Protein AF-A0A7S4V0C5-F1 (afdb_monomer_lite)

Sequence (171 aa):
DAEGFKLTPPPYQAFRRIRVSSKMMLRSFVDKILIPAIGFRRNYHAYALLDCETGIPYGPVKSQAVDMMHMFMHFYHFSDDKVIRVGDVFNKKGKSGFFVYDLGDQFEFLITTEEVLPSSESNGKVQILDGAGNAPPEDSIGLEDKGNRGFYKLYDTVVKLKKNKKKPSKE

Structure (mmCIF, N/CA/C/O backbone):
data_AF-A0A7S4V0C5-F1
#
_entry.id   AF-A0A7S4V0C5-F1
#
loop_
_atom_site.group_PDB
_atom_site.id
_atom_site.type_symbol
_atom_site.label_atom_id
_atom_site.label_alt_id
_atom_site.label_comp_id
_atom_site.label_asym_id
_atom_site.label_entity_id
_atom_site.label_seq_id
_atom_site.pdbx_PDB_ins_code
_atom_site.Cartn_x
_atom_site.Cartn_y
_atom_site.Cartn_z
_atom_site.occupancy
_atom_site.B_iso_or_equiv
_atom_site.auth_seq_id
_atom_site.auth_comp_id
_atom_site.auth_asym_id
_atom_site.auth_atom_id
_atom_site.pdbx_PDB_model_num
ATOM 1 N N . ASP A 1 1 ? -24.731 10.079 -12.584 1.00 38.16 1 ASP A N 1
ATOM 2 C CA . ASP A 1 1 ? -25.332 8.836 -13.111 1.00 38.16 1 ASP A CA 1
ATOM 3 C C . ASP A 1 1 ? -24.426 7.734 -12.599 1.00 38.16 1 ASP A C 1
ATOM 5 O O . ASP A 1 1 ? -23.258 7.696 -12.960 1.00 38.16 1 ASP A O 1
ATOM 9 N N . ALA A 1 2 ? -24.877 7.002 -11.582 1.00 43.00 2 ALA A N 1
ATOM 10 C CA . ALA A 1 2 ? -24.023 6.218 -10.687 1.00 43.00 2 ALA A CA 1
ATOM 11 C C . ALA A 1 2 ? -23.644 4.839 -11.255 1.00 43.00 2 ALA A C 1
ATOM 13 O O . ALA A 1 2 ? -23.690 3.836 -10.546 1.00 43.00 2 ALA A O 1
ATOM 14 N N . GLU A 1 3 ? -23.239 4.782 -12.521 1.00 44.44 3 GLU A N 1
ATOM 15 C CA . GLU A 1 3 ? -22.497 3.629 -13.026 1.00 44.44 3 GLU A CA 1
ATOM 16 C C . GLU A 1 3 ? -21.020 3.852 -12.711 1.00 44.44 3 GLU A C 1
ATOM 18 O O . GLU A 1 3 ? -20.238 4.350 -13.518 1.00 44.44 3 GLU A O 1
ATOM 23 N N . GLY A 1 4 ? -20.667 3.552 -11.457 1.00 44.75 4 GLY A N 1
ATOM 24 C CA . GLY A 1 4 ? -19.289 3.579 -10.988 1.00 44.75 4 GLY A CA 1
ATOM 25 C C . GLY A 1 4 ? -18.398 2.807 -11.956 1.00 44.75 4 GLY A C 1
ATOM 26 O O . GLY A 1 4 ? -18.701 1.666 -12.305 1.00 44.75 4 GLY A O 1
ATOM 27 N N . PHE A 1 5 ? -17.325 3.457 -12.400 1.00 41.91 5 PHE A N 1
ATOM 28 C CA . PHE A 1 5 ? -16.314 2.914 -13.297 1.00 41.91 5 PHE A CA 1
ATOM 29 C C . PHE A 1 5 ? -15.902 1.503 -12.842 1.00 41.91 5 PHE A C 1
ATOM 31 O O . PHE A 1 5 ? -15.153 1.334 -11.878 1.00 41.91 5 PHE A O 1
ATOM 38 N N . LYS A 1 6 ? -16.432 0.465 -13.500 1.00 45.03 6 LYS A N 1
ATOM 39 C CA . LYS A 1 6 ? -16.036 -0.921 -13.245 1.00 45.03 6 LYS A CA 1
ATOM 40 C C . LYS A 1 6 ? -14.725 -1.157 -13.973 1.00 45.03 6 LYS A C 1
ATOM 42 O O . LYS A 1 6 ? -14.714 -1.478 -15.157 1.00 45.03 6 LYS A O 1
ATOM 47 N N . LEU A 1 7 ? -13.619 -0.997 -13.251 1.00 54.16 7 LEU A N 1
ATOM 48 C CA . LEU A 1 7 ? -12.333 -1.524 -13.687 1.00 54.16 7 LEU A CA 1
ATOM 49 C C . LEU A 1 7 ? -12.498 -3.026 -13.921 1.00 54.16 7 LEU A C 1
ATOM 51 O O . LEU A 1 7 ? -12.736 -3.786 -12.981 1.00 54.16 7 LEU A O 1
ATOM 55 N N . THR A 1 8 ? -12.396 -3.453 -15.176 1.00 57.78 8 THR A N 1
ATOM 56 C CA . THR A 1 8 ? -12.255 -4.872 -15.492 1.00 57.78 8 THR A CA 1
ATOM 57 C C . THR A 1 8 ? -10.966 -5.341 -14.820 1.00 57.78 8 THR A C 1
ATOM 59 O O . THR A 1 8 ? -9.909 -4.774 -15.118 1.00 57.78 8 THR A O 1
ATOM 62 N N . PRO A 1 9 ? -11.015 -6.308 -13.888 1.00 62.84 9 PRO A N 1
ATOM 63 C CA . PRO A 1 9 ? -9.809 -6.741 -13.207 1.00 62.84 9 PRO A CA 1
ATOM 64 C C . PRO A 1 9 ? -8.812 -7.292 -14.236 1.00 62.84 9 PRO A C 1
ATOM 66 O O . PRO A 1 9 ? -9.225 -7.960 -15.193 1.00 62.84 9 PRO A O 1
ATOM 69 N N . PRO A 1 10 ? -7.509 -7.004 -14.075 1.00 67.69 10 PRO A N 1
ATOM 70 C CA . PRO A 1 10 ? -6.495 -7.531 -14.971 1.00 67.69 10 PRO A CA 1
ATOM 71 C C . PRO A 1 10 ? -6.515 -9.069 -14.955 1.00 67.69 10 PRO A C 1
ATOM 73 O O . PRO A 1 10 ? -6.879 -9.679 -13.947 1.00 67.69 10 PRO A O 1
ATOM 76 N N . PRO A 1 11 ? -6.096 -9.725 -16.054 1.00 69.62 11 PRO A N 1
ATOM 77 C CA . PRO A 1 11 ? -6.125 -11.187 -16.177 1.00 69.62 11 PRO A CA 1
ATOM 78 C C . PRO A 1 11 ? -5.239 -11.896 -15.140 1.00 69.62 11 PRO A C 1
ATOM 80 O O . PRO A 1 11 ? -5.414 -13.086 -14.881 1.00 69.62 11 PRO A O 1
ATOM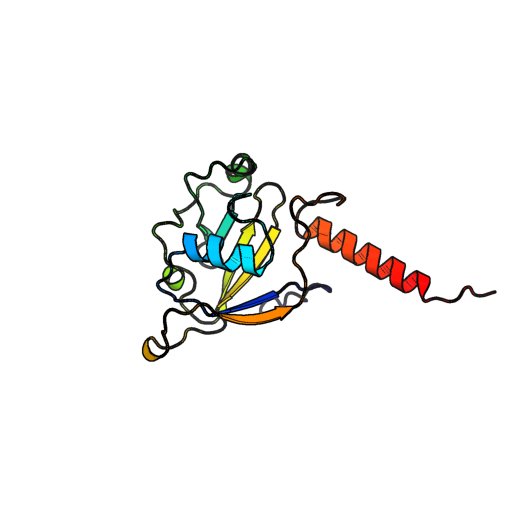 83 N N . TYR A 1 12 ? -4.300 -11.163 -14.543 1.00 81.12 12 TYR A N 1
ATOM 84 C CA . TYR A 1 12 ? -3.530 -11.573 -13.384 1.00 81.12 12 TYR A CA 1
ATOM 85 C C . TYR A 1 12 ? -3.774 -10.603 -12.236 1.00 81.12 12 TYR A C 1
ATOM 87 O O . TYR A 1 12 ? -3.609 -9.398 -12.409 1.00 81.12 12 TYR A O 1
ATOM 95 N N . GLN A 1 13 ? -4.094 -11.128 -11.055 1.00 84.94 13 GLN A N 1
ATOM 96 C CA . GLN A 1 13 ? -4.292 -10.318 -9.863 1.00 84.94 13 GLN A CA 1
ATOM 97 C C . GLN A 1 13 ? -3.441 -10.860 -8.715 1.00 84.94 13 GLN A C 1
ATOM 99 O O . GLN A 1 13 ? -3.656 -11.973 -8.235 1.00 84.94 13 GLN A O 1
ATOM 104 N N . ALA A 1 14 ? -2.484 -10.048 -8.270 1.00 90.19 14 ALA A N 1
ATOM 105 C CA . ALA A 1 14 ? -1.844 -10.225 -6.977 1.00 90.19 14 ALA A CA 1
ATOM 106 C C . ALA A 1 14 ? -2.647 -9.432 -5.943 1.00 90.19 14 ALA A C 1
ATOM 108 O O . ALA A 1 14 ? -2.771 -8.213 -6.063 1.00 90.19 14 ALA A O 1
ATOM 109 N N . PHE A 1 15 ? -3.213 -10.109 -4.946 1.00 94.00 15 PHE A N 1
ATOM 110 C CA . PHE A 1 15 ? -3.964 -9.442 -3.885 1.00 94.00 15 PHE A CA 1
ATOM 111 C C . PHE A 1 15 ? -3.674 -10.049 -2.519 1.00 94.00 15 PHE A C 1
ATOM 113 O O . PHE A 1 15 ? -3.322 -11.225 -2.393 1.00 94.00 15 PHE A O 1
ATOM 120 N N . ARG A 1 16 ? -3.855 -9.231 -1.485 1.00 96.56 16 ARG A N 1
ATOM 121 C CA . ARG A 1 16 ? -3.832 -9.636 -0.081 1.00 96.56 16 ARG A CA 1
ATOM 122 C C . ARG A 1 16 ? -5.004 -8.963 0.616 1.00 96.56 16 ARG A C 1
ATOM 124 O O . ARG A 1 16 ? -5.191 -7.759 0.460 1.00 96.56 16 ARG A O 1
ATOM 131 N N . ARG A 1 17 ? -5.761 -9.725 1.400 1.00 97.56 17 ARG A N 1
ATOM 132 C CA . ARG A 1 17 ? -6.747 -9.188 2.343 1.00 97.56 17 ARG A CA 1
ATOM 133 C C . ARG A 1 17 ? -6.126 -9.254 3.723 1.00 97.56 17 ARG A C 1
ATOM 135 O O . ARG A 1 17 ? -5.713 -10.325 4.166 1.00 97.56 17 ARG A O 1
ATOM 142 N N . ILE A 1 18 ? -6.010 -8.111 4.383 1.00 97.44 18 ILE A N 1
ATOM 143 C CA . ILE A 1 18 ? -5.315 -7.993 5.665 1.00 97.44 18 ILE A CA 1
ATOM 144 C C . ILE A 1 18 ? -6.184 -7.271 6.686 1.00 97.44 18 ILE A C 1
ATOM 146 O O . ILE A 1 18 ? -6.896 -6.324 6.362 1.00 97.44 18 ILE A O 1
ATOM 150 N N . ARG A 1 19 ? -6.083 -7.701 7.941 1.00 97.44 19 ARG A N 1
ATOM 151 C CA . ARG A 1 19 ? -6.637 -7.009 9.103 1.00 97.44 19 ARG A CA 1
ATOM 152 C C . ARG A 1 19 ? -5.500 -6.347 9.863 1.00 97.44 19 ARG A C 1
ATOM 154 O O . ARG A 1 19 ? -4.537 -7.015 10.243 1.00 97.44 19 ARG A O 1
ATOM 161 N N . VAL A 1 20 ? -5.633 -5.048 10.109 1.00 97.25 20 VAL A N 1
ATOM 162 C CA . VAL A 1 20 ? -4.662 -4.242 10.859 1.00 97.25 20 VAL A CA 1
ATOM 163 C C . VAL A 1 20 ? -5.371 -3.327 11.853 1.00 97.25 20 VAL A C 1
ATOM 165 O O . VAL A 1 20 ? -6.560 -3.043 11.725 1.00 97.25 20 VAL A O 1
ATOM 168 N N . SER A 1 21 ? -4.636 -2.852 12.856 1.00 96.50 21 SER A N 1
ATOM 169 C CA . SER A 1 21 ? -5.145 -1.849 13.794 1.00 96.50 21 SER A CA 1
ATOM 170 C C . SER A 1 21 ? -5.223 -0.473 13.134 1.00 96.50 21 SER A C 1
ATOM 172 O O . SER A 1 21 ? -4.230 0.008 12.590 1.00 96.50 21 SER A O 1
ATOM 174 N N . SER A 1 22 ? -6.357 0.214 13.277 1.00 96.19 22 SER A N 1
ATOM 175 C CA . SER A 1 22 ? -6.521 1.605 12.827 1.00 96.19 22 SER A CA 1
ATOM 176 C C . SER A 1 22 ? -5.597 2.586 13.561 1.00 96.19 22 SER A C 1
ATOM 178 O O . SER A 1 22 ? -5.265 3.641 13.030 1.00 96.19 22 SER A O 1
ATOM 180 N N . LYS A 1 23 ? -5.119 2.236 14.763 1.00 95.94 23 LYS A N 1
ATOM 181 C CA . LYS A 1 23 ? -4.156 3.050 15.525 1.00 95.94 23 LYS A CA 1
ATOM 182 C C . LYS A 1 23 ? -2.703 2.856 15.080 1.00 95.94 23 LYS A C 1
ATOM 184 O O . LYS A 1 23 ? -1.826 3.535 15.607 1.00 95.94 23 LYS A O 1
ATOM 189 N N . MET A 1 24 ? -2.434 1.924 14.164 1.00 96.38 24 MET A N 1
ATOM 190 C CA . MET A 1 24 ? -1.095 1.709 13.623 1.00 96.38 24 MET A CA 1
ATOM 191 C C . MET A 1 24 ? -0.633 2.948 12.855 1.00 96.38 24 MET A C 1
ATOM 193 O O . MET A 1 24 ? -1.402 3.526 12.093 1.00 96.38 24 MET A O 1
ATOM 197 N N . MET A 1 25 ? 0.630 3.331 13.027 1.00 97.94 25 MET A N 1
ATOM 198 C CA . MET A 1 25 ? 1.239 4.391 12.224 1.00 97.94 25 MET A CA 1
ATOM 199 C C . MET A 1 25 ? 1.339 3.956 10.765 1.00 97.94 25 MET A C 1
ATOM 201 O O . MET A 1 25 ? 1.748 2.822 10.495 1.00 97.94 25 MET A O 1
ATOM 205 N N . LEU A 1 26 ? 1.037 4.859 9.836 1.00 97.94 26 LEU A N 1
ATOM 206 C CA . LEU A 1 26 ? 1.041 4.576 8.405 1.00 97.94 26 LEU A CA 1
ATOM 207 C C . LEU A 1 26 ? 2.415 4.069 7.943 1.00 97.94 26 LEU A C 1
ATOM 209 O O . LEU A 1 26 ? 2.493 3.058 7.247 1.00 97.94 26 LEU A O 1
ATOM 213 N N . ARG A 1 27 ? 3.502 4.655 8.469 1.00 97.62 27 ARG A N 1
ATOM 214 C CA . ARG A 1 27 ? 4.872 4.158 8.264 1.00 97.62 27 ARG A CA 1
ATOM 215 C C . ARG A 1 27 ? 5.031 2.672 8.589 1.00 97.62 27 ARG A C 1
ATOM 217 O O . ARG A 1 27 ? 5.653 1.932 7.833 1.00 97.62 27 ARG A O 1
ATOM 224 N N . SER A 1 28 ? 4.507 2.243 9.741 1.00 97.25 28 SER A N 1
ATOM 225 C CA . SER A 1 28 ? 4.615 0.850 10.196 1.00 97.25 28 SER A CA 1
ATOM 226 C C . SER A 1 28 ? 3.727 -0.078 9.378 1.00 97.25 28 SER A C 1
ATOM 228 O O . SER A 1 28 ? 4.131 -1.202 9.102 1.00 97.25 28 SER A O 1
ATOM 230 N N . PHE A 1 29 ? 2.548 0.395 8.978 1.00 97.50 29 PHE A N 1
ATOM 231 C CA . PHE A 1 29 ? 1.660 -0.342 8.092 1.00 97.50 29 PHE A CA 1
ATOM 232 C C . PHE A 1 29 ? 2.337 -0.651 6.758 1.00 97.50 29 PHE A C 1
ATOM 234 O O . PHE A 1 29 ? 2.382 -1.810 6.352 1.00 97.50 29 PHE A O 1
ATOM 241 N N . VAL A 1 30 ? 2.941 0.348 6.119 1.00 97.44 30 VAL A N 1
ATOM 242 C CA . VAL A 1 30 ? 3.600 0.138 4.830 1.00 97.44 30 VAL A CA 1
ATOM 243 C C . VAL A 1 30 ? 4.854 -0.733 4.968 1.00 97.44 30 VAL A C 1
ATOM 245 O O . VAL A 1 30 ? 4.948 -1.776 4.324 1.00 97.44 30 VAL A O 1
ATOM 248 N N . ASP A 1 31 ? 5.795 -0.350 5.840 1.00 96.69 31 ASP A N 1
ATOM 249 C CA . ASP A 1 31 ? 7.097 -1.026 5.963 1.00 96.69 31 ASP A CA 1
ATOM 250 C C . ASP A 1 31 ? 6.984 -2.452 6.514 1.00 96.69 31 ASP A C 1
ATOM 252 O O . ASP A 1 31 ? 7.677 -3.355 6.051 1.00 96.69 31 ASP A O 1
ATOM 256 N N . LYS A 1 32 ? 6.139 -2.679 7.523 1.00 96.81 32 LYS A N 1
ATOM 257 C CA . LYS A 1 32 ? 6.103 -3.973 8.220 1.00 96.81 32 LYS A CA 1
ATOM 258 C C . LYS A 1 32 ? 5.008 -4.896 7.711 1.00 96.81 32 LYS A C 1
ATOM 260 O O . LYS A 1 32 ? 5.114 -6.096 7.951 1.00 96.81 32 LYS A O 1
ATOM 265 N N . ILE A 1 33 ? 3.962 -4.361 7.075 1.00 96.81 33 ILE A N 1
ATOM 266 C CA . ILE A 1 33 ? 2.798 -5.154 6.665 1.00 96.81 33 ILE A CA 1
ATOM 267 C C . ILE A 1 33 ? 2.659 -5.191 5.147 1.00 96.81 33 ILE A C 1
ATOM 269 O O . ILE A 1 33 ? 2.771 -6.274 4.583 1.00 96.81 33 ILE A O 1
ATOM 273 N N . LEU A 1 34 ? 2.446 -4.052 4.480 1.00 95.62 34 LEU A N 1
ATOM 274 C CA . LEU A 1 34 ? 2.152 -4.040 3.041 1.00 95.62 34 LEU A CA 1
ATOM 275 C C . LEU A 1 34 ? 3.301 -4.597 2.204 1.00 95.62 34 LEU A C 1
ATOM 277 O O . LEU A 1 34 ? 3.081 -5.551 1.463 1.00 95.62 34 LEU A O 1
ATOM 281 N N . ILE A 1 35 ? 4.508 -4.043 2.356 1.00 96.12 35 ILE A N 1
ATOM 282 C CA . ILE A 1 35 ? 5.689 -4.444 1.576 1.00 96.12 35 ILE A CA 1
ATOM 283 C C . ILE A 1 35 ? 5.979 -5.953 1.741 1.00 96.12 35 ILE A C 1
ATOM 285 O O . ILE A 1 35 ? 6.060 -6.659 0.732 1.00 96.12 35 ILE A O 1
ATOM 289 N N . PRO A 1 36 ? 6.033 -6.512 2.969 1.00 95.19 36 PRO A N 1
ATOM 290 C CA . PRO A 1 36 ? 6.180 -7.957 3.144 1.00 95.19 36 PRO A CA 1
ATOM 291 C C . PRO A 1 36 ? 5.007 -8.779 2.607 1.00 95.19 36 PRO A C 1
ATOM 293 O O . PRO A 1 36 ? 5.228 -9.860 2.067 1.00 95.19 36 PRO A O 1
ATOM 296 N N . ALA A 1 37 ? 3.767 -8.297 2.739 1.00 94.31 37 ALA A N 1
ATOM 297 C CA . ALA A 1 37 ? 2.591 -9.043 2.295 1.00 94.31 37 ALA A CA 1
ATOM 298 C C . ALA A 1 37 ? 2.568 -9.232 0.770 1.00 94.31 37 ALA A C 1
ATOM 300 O O . ALA A 1 37 ? 2.146 -10.291 0.300 1.00 94.31 37 ALA A O 1
ATOM 301 N N . ILE A 1 38 ? 3.040 -8.245 0.003 1.00 91.75 38 ILE A N 1
ATOM 302 C CA . ILE A 1 38 ? 3.180 -8.359 -1.457 1.00 91.75 38 ILE A CA 1
ATOM 303 C C . ILE A 1 38 ? 4.458 -9.104 -1.875 1.00 91.75 38 ILE A C 1
ATOM 305 O O . ILE A 1 38 ? 4.498 -9.647 -2.974 1.00 91.75 38 ILE A O 1
ATOM 309 N N . GLY A 1 39 ? 5.449 -9.228 -0.985 1.00 92.81 39 GLY A N 1
ATOM 310 C CA . GLY A 1 39 ? 6.688 -9.978 -1.222 1.00 92.81 39 GLY A CA 1
ATOM 311 C C . GLY A 1 39 ? 7.882 -9.122 -1.651 1.00 92.81 39 GLY A C 1
ATOM 312 O O . GLY A 1 39 ? 8.842 -9.661 -2.194 1.00 92.81 39 GLY A O 1
ATOM 313 N N . PHE A 1 40 ? 7.831 -7.811 -1.412 1.00 94.69 40 PHE A N 1
ATOM 314 C CA . PHE A 1 40 ? 8.913 -6.871 -1.719 1.00 94.69 40 PHE A CA 1
ATOM 315 C C . PHE A 1 40 ? 9.886 -6.695 -0.558 1.00 94.69 40 PHE A C 1
ATOM 317 O O . PHE A 1 40 ? 9.579 -6.994 0.605 1.00 94.69 40 PHE A O 1
ATOM 324 N N . ARG A 1 41 ? 11.091 -6.209 -0.873 1.00 95.31 41 ARG A N 1
ATOM 325 C CA . ARG A 1 41 ? 12.133 -5.996 0.128 1.00 95.31 41 ARG A CA 1
ATOM 326 C C . ARG A 1 41 ? 11.854 -4.740 0.954 1.00 95.31 41 ARG A C 1
ATOM 328 O O . ARG A 1 41 ? 11.714 -3.632 0.454 1.00 95.31 41 ARG A O 1
ATOM 335 N N . ARG A 1 42 ? 11.857 -4.891 2.278 1.00 95.56 42 ARG A N 1
ATOM 336 C CA . ARG A 1 42 ? 11.735 -3.754 3.202 1.00 95.56 42 ARG A CA 1
ATOM 337 C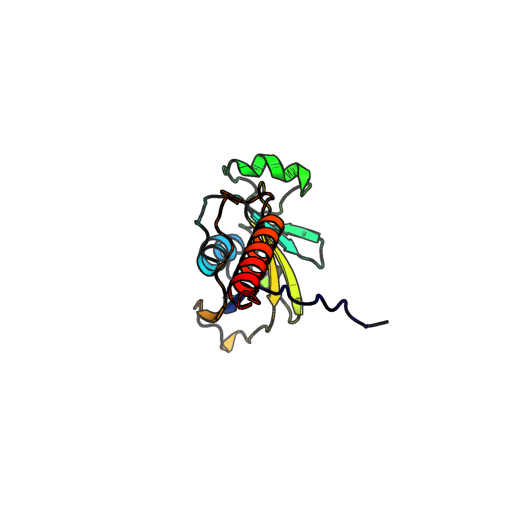 C . ARG A 1 42 ? 12.914 -2.792 3.079 1.00 95.56 42 ARG A C 1
ATOM 339 O O . ARG A 1 42 ? 14.057 -3.233 3.010 1.00 95.56 42 ARG A O 1
ATOM 346 N N . ASN A 1 43 ? 12.628 -1.494 3.189 1.00 92.81 43 ASN A N 1
ATOM 347 C CA . ASN A 1 43 ? 13.612 -0.401 3.170 1.00 92.81 43 ASN A CA 1
ATOM 348 C C . ASN A 1 43 ? 14.521 -0.384 1.930 1.00 92.81 43 ASN A C 1
ATOM 350 O O . ASN A 1 43 ? 15.639 0.118 2.020 1.00 92.81 43 ASN A O 1
ATOM 354 N N . TYR A 1 44 ? 14.067 -0.946 0.808 1.00 95.38 44 TYR A N 1
ATOM 355 C CA . TYR A 1 44 ? 14.846 -0.932 -0.423 1.00 95.38 44 TYR A CA 1
ATOM 356 C C . TYR A 1 44 ? 14.529 0.297 -1.276 1.00 95.38 44 TYR A C 1
ATOM 358 O O . TYR A 1 44 ? 15.436 1.063 -1.595 1.00 95.38 44 TYR A O 1
ATOM 366 N N . HIS A 1 45 ? 13.241 0.538 -1.515 1.00 96.38 45 HIS A N 1
ATOM 367 C CA . HIS A 1 45 ? 12.748 1.673 -2.289 1.00 96.38 45 HIS A CA 1
ATOM 368 C C . HIS A 1 45 ? 11.908 2.641 -1.455 1.00 96.38 45 HIS A C 1
ATOM 370 O O . HIS A 1 45 ? 11.442 2.321 -0.349 1.00 96.38 45 HIS A O 1
ATOM 376 N N . ALA A 1 46 ? 11.718 3.848 -1.980 1.00 96.62 46 ALA A N 1
ATOM 377 C CA . ALA A 1 46 ? 10.713 4.768 -1.486 1.00 96.62 46 ALA A CA 1
ATOM 378 C C . ALA A 1 46 ? 9.300 4.324 -1.891 1.00 96.62 46 ALA A C 1
ATOM 380 O O . ALA A 1 46 ? 9.085 3.377 -2.649 1.00 96.62 46 ALA A O 1
ATOM 381 N N . TYR A 1 47 ? 8.308 5.006 -1.325 1.00 97.38 47 TYR A N 1
ATOM 382 C CA . TYR A 1 47 ? 6.911 4.771 -1.646 1.00 97.38 47 TYR A CA 1
ATOM 383 C C . TYR A 1 47 ? 6.068 6.021 -1.420 1.00 97.38 47 TYR A C 1
ATOM 385 O O . TYR A 1 47 ? 6.472 6.933 -0.693 1.00 97.38 47 TYR A O 1
ATOM 393 N N . ALA A 1 48 ? 4.857 5.999 -1.967 1.00 97.44 48 ALA A N 1
ATOM 394 C CA . ALA A 1 48 ? 3.781 6.916 -1.639 1.00 97.44 48 ALA A CA 1
ATOM 395 C C . ALA A 1 48 ? 2.483 6.140 -1.384 1.00 97.44 48 ALA A C 1
ATOM 397 O O . ALA A 1 48 ? 2.174 5.170 -2.073 1.00 97.44 48 ALA A O 1
ATOM 398 N N . LEU A 1 49 ? 1.706 6.577 -0.399 1.00 97.56 49 LEU A N 1
ATOM 399 C CA . LEU A 1 49 ? 0.324 6.167 -0.210 1.00 97.56 49 LEU A CA 1
ATOM 400 C C . LEU A 1 49 ? -0.569 7.365 -0.523 1.00 97.56 49 LEU A C 1
ATOM 402 O O . LEU A 1 49 ? -0.592 8.336 0.226 1.00 97.56 49 LEU A O 1
ATOM 406 N N . LEU A 1 50 ? -1.271 7.302 -1.645 1.00 97.00 50 LEU A N 1
ATOM 407 C CA . LEU A 1 50 ? -2.152 8.347 -2.142 1.00 97.00 50 LEU A CA 1
ATOM 408 C C . LEU A 1 50 ? -3.580 8.101 -1.654 1.00 97.00 50 LEU A C 1
ATOM 410 O O . LEU A 1 50 ? -4.173 7.072 -1.978 1.00 97.00 50 LEU A O 1
ATOM 414 N N . ASP A 1 51 ? -4.147 9.049 -0.913 1.00 95.88 51 ASP A N 1
ATOM 415 C CA . ASP A 1 51 ? -5.580 9.055 -0.605 1.00 95.88 51 ASP A CA 1
ATOM 416 C C . ASP A 1 51 ? -6.361 9.564 -1.826 1.00 95.88 51 ASP A C 1
ATOM 418 O O . ASP A 1 51 ? -6.197 10.711 -2.240 1.00 95.88 51 ASP A O 1
ATOM 422 N N . CYS A 1 52 ? -7.217 8.719 -2.407 1.00 93.75 52 CYS A N 1
ATOM 423 C CA . CYS A 1 52 ? -7.979 9.071 -3.606 1.00 93.75 52 CYS A CA 1
ATOM 424 C C . CYS A 1 52 ? -9.033 10.163 -3.365 1.00 93.75 52 CYS A C 1
ATOM 426 O O . CYS A 1 52 ? -9.461 10.796 -4.326 1.00 93.75 52 CYS A O 1
ATOM 428 N N . GLU A 1 53 ? -9.475 10.381 -2.121 1.00 93.44 53 GLU A N 1
ATOM 429 C CA . GLU A 1 53 ? -10.478 11.408 -1.811 1.00 93.44 53 GLU A CA 1
ATOM 430 C C . GLU A 1 53 ? -9.849 12.795 -1.648 1.00 93.44 53 GLU A C 1
ATOM 432 O O . GLU A 1 53 ? -10.431 13.791 -2.070 1.00 93.44 53 GLU A O 1
ATOM 437 N N . THR A 1 54 ? -8.671 12.868 -1.022 1.00 94.50 54 THR A N 1
ATOM 438 C CA . THR A 1 54 ? -8.002 14.145 -0.714 1.00 94.50 54 THR A CA 1
ATOM 439 C C . THR A 1 54 ? -6.884 14.491 -1.692 1.00 94.50 54 THR A C 1
ATOM 441 O O . THR A 1 54 ? -6.460 15.643 -1.750 1.00 94.50 54 THR A O 1
ATOM 444 N N . GLY A 1 55 ? -6.385 13.507 -2.443 1.00 94.12 55 GLY A N 1
ATOM 445 C CA . GLY A 1 55 ? -5.215 13.642 -3.307 1.00 94.12 55 GLY A CA 1
ATOM 446 C C . GLY A 1 55 ? -3.893 13.764 -2.544 1.00 94.12 55 GLY A C 1
ATOM 447 O O . GLY A 1 55 ? -2.867 14.023 -3.166 1.00 94.12 55 GLY A O 1
ATOM 448 N N . ILE A 1 56 ? -3.889 13.599 -1.216 1.00 96.06 56 ILE A N 1
ATOM 449 C CA . ILE A 1 56 ? -2.687 13.763 -0.393 1.00 96.06 56 ILE A CA 1
ATOM 450 C C . ILE A 1 56 ? -1.786 12.527 -0.541 1.00 96.06 56 ILE A C 1
ATOM 452 O O . ILE A 1 56 ? -2.237 11.413 -0.250 1.00 96.06 56 ILE A O 1
ATOM 456 N N . PRO A 1 57 ? -0.510 12.695 -0.940 1.00 97.38 57 PRO A N 1
ATOM 457 C CA . PRO A 1 57 ? 0.461 11.613 -0.939 1.00 97.38 57 PRO A CA 1
ATOM 458 C C . PRO A 1 57 ? 1.194 11.553 0.412 1.00 97.38 57 PRO A C 1
ATOM 460 O O . PRO A 1 57 ? 1.933 12.463 0.800 1.00 97.38 57 PRO A O 1
ATOM 463 N N . TYR A 1 58 ? 1.011 10.455 1.137 1.00 98.12 58 TYR A N 1
ATOM 464 C CA . TYR A 1 58 ? 1.722 10.169 2.380 1.00 98.12 58 TYR A CA 1
ATOM 465 C C . TYR A 1 58 ? 2.967 9.328 2.109 1.00 98.12 58 TYR A C 1
ATOM 467 O O . TYR A 1 58 ? 2.903 8.328 1.396 1.00 98.12 58 TYR A O 1
ATOM 475 N N . GLY A 1 59 ? 4.095 9.678 2.717 1.00 97.25 59 GLY A N 1
ATOM 476 C CA . GLY A 1 59 ? 5.331 8.929 2.519 1.00 97.25 59 GLY A CA 1
ATOM 477 C C . GLY A 1 59 ? 6.487 9.414 3.390 1.00 97.25 59 GLY A C 1
ATOM 478 O O . GLY A 1 59 ? 6.339 10.344 4.191 1.00 97.25 59 GLY A O 1
ATOM 479 N N . PRO A 1 60 ? 7.668 8.794 3.248 1.00 95.62 60 PRO A N 1
ATOM 480 C CA . PRO A 1 60 ? 8.838 9.153 4.032 1.00 95.62 60 PRO A CA 1
ATOM 481 C C . PRO A 1 60 ? 9.504 10.435 3.531 1.00 95.62 60 PRO A C 1
ATOM 483 O O . PRO A 1 60 ? 10.353 10.408 2.641 1.00 95.62 60 PRO A O 1
ATOM 486 N N . VAL A 1 61 ? 9.229 11.553 4.204 1.00 94.38 61 VAL A N 1
ATOM 487 C CA . VAL A 1 61 ? 9.803 12.882 3.892 1.00 94.38 61 VAL A CA 1
ATOM 488 C C . VAL A 1 61 ? 11.338 12.966 3.975 1.00 94.38 61 VAL A C 1
ATOM 490 O O . VAL A 1 61 ? 11.928 13.916 3.476 1.00 94.38 61 VAL A O 1
ATOM 493 N N . LYS A 1 62 ? 12.004 11.994 4.615 1.00 91.81 62 LYS A N 1
ATOM 494 C CA . LYS A 1 62 ? 13.474 11.931 4.775 1.00 91.81 62 LYS A CA 1
ATOM 495 C C . LYS A 1 62 ? 14.074 10.599 4.301 1.00 91.81 62 LYS A C 1
ATOM 497 O O . LYS A 1 62 ? 15.078 10.146 4.854 1.00 91.81 62 LYS A O 1
ATOM 502 N N . SER A 1 63 ? 13.437 9.929 3.339 1.00 94.19 63 SER A N 1
ATOM 503 C CA . SER A 1 63 ? 13.982 8.691 2.765 1.00 94.19 63 SER A CA 1
ATOM 504 C C . SER A 1 63 ? 15.338 8.932 2.091 1.00 94.19 63 SER A C 1
ATOM 506 O O . SER A 1 63 ? 15.570 9.996 1.526 1.00 94.19 63 SER A O 1
ATOM 508 N N . GLN A 1 64 ? 16.226 7.941 2.181 1.00 94.94 64 GLN A N 1
ATOM 509 C CA . GLN A 1 64 ? 17.537 7.921 1.515 1.00 94.94 64 GLN A CA 1
ATOM 510 C C . GLN A 1 64 ? 17.569 6.942 0.332 1.00 94.94 64 GLN A C 1
ATOM 512 O O . GLN A 1 64 ? 18.633 6.676 -0.219 1.00 94.94 64 GLN A O 1
ATOM 517 N N . ALA A 1 65 ? 16.422 6.360 -0.026 1.00 95.81 65 ALA A N 1
ATOM 518 C CA . ALA A 1 65 ? 16.327 5.500 -1.193 1.00 95.81 65 ALA A CA 1
ATOM 519 C C . ALA A 1 65 ? 16.600 6.321 -2.464 1.00 95.81 65 ALA A C 1
ATOM 521 O O . ALA A 1 65 ? 16.170 7.472 -2.569 1.00 95.81 65 ALA A O 1
ATOM 522 N N . VAL A 1 66 ? 17.357 5.745 -3.400 1.00 95.81 66 VAL A N 1
ATOM 523 C CA . VAL A 1 66 ? 17.845 6.448 -4.602 1.00 95.81 66 VAL A CA 1
ATOM 524 C C . VAL A 1 66 ? 16.685 6.943 -5.464 1.00 95.81 66 VAL A C 1
ATOM 526 O O . VAL A 1 66 ? 16.725 8.050 -5.995 1.00 95.81 66 VAL A O 1
ATOM 529 N N . ASP A 1 67 ? 15.618 6.156 -5.539 1.00 95.62 67 ASP A N 1
ATOM 530 C CA . ASP A 1 67 ? 14.403 6.452 -6.289 1.00 95.62 67 ASP A CA 1
ATOM 531 C C . ASP A 1 67 ? 13.634 7.686 -5.776 1.00 95.62 67 ASP A C 1
ATOM 533 O O . ASP A 1 67 ? 12.811 8.226 -6.513 1.00 95.62 67 ASP A O 1
ATOM 537 N N . MET A 1 68 ? 13.951 8.224 -4.588 1.00 95.69 68 MET A N 1
ATOM 538 C CA . MET A 1 68 ? 13.422 9.518 -4.121 1.00 95.69 68 MET A CA 1
ATOM 539 C C . MET A 1 68 ? 13.724 10.677 -5.067 1.00 95.69 68 MET A C 1
ATOM 541 O O . MET A 1 68 ? 12.991 11.667 -5.059 1.00 95.69 68 MET A O 1
ATOM 545 N N . MET A 1 69 ? 14.763 10.565 -5.902 1.00 95.00 69 MET A N 1
ATOM 546 C CA . MET A 1 69 ? 15.020 11.548 -6.953 1.00 95.00 69 MET A CA 1
ATOM 547 C C . MET A 1 69 ? 13.841 11.686 -7.925 1.00 95.00 69 MET A C 1
ATOM 549 O O . MET A 1 69 ? 13.691 12.740 -8.521 1.00 95.00 69 MET A O 1
ATOM 553 N N . HIS A 1 70 ? 12.975 10.678 -8.057 1.00 95.06 70 HIS A N 1
ATOM 554 C CA . HIS A 1 70 ? 11.797 10.729 -8.922 1.00 95.06 70 HIS A CA 1
ATOM 555 C C . HIS A 1 70 ? 10.566 11.358 -8.250 1.00 95.06 70 HIS A C 1
ATOM 557 O O . HIS A 1 70 ? 9.553 11.559 -8.914 1.00 95.06 70 HIS A O 1
ATOM 563 N N . MET A 1 71 ? 10.631 11.705 -6.957 1.00 94.75 71 MET A N 1
ATOM 564 C CA . MET A 1 71 ? 9.480 12.220 -6.202 1.00 94.75 71 MET A CA 1
ATOM 565 C C . MET A 1 71 ? 8.835 13.433 -6.881 1.00 94.75 71 MET A C 1
ATOM 567 O O . MET A 1 71 ? 7.619 13.449 -7.046 1.00 94.75 71 MET A O 1
ATOM 571 N N . PHE A 1 72 ? 9.642 14.386 -7.359 1.00 92.25 72 PHE A N 1
ATOM 572 C CA . PHE A 1 72 ? 9.152 15.624 -7.975 1.00 92.25 72 PHE A CA 1
ATOM 573 C C . PHE A 1 72 ? 8.437 15.418 -9.321 1.00 92.25 72 PHE A C 1
ATOM 575 O O . PHE A 1 72 ? 7.752 16.324 -9.789 1.00 92.25 72 PHE A O 1
ATOM 582 N N . MET A 1 73 ? 8.607 14.257 -9.964 1.00 92.62 73 MET A N 1
ATOM 583 C CA . MET A 1 73 ? 7.895 13.925 -11.203 1.00 92.62 73 MET A CA 1
ATOM 584 C C . MET A 1 73 ? 6.476 13.418 -10.932 1.00 92.62 73 MET A C 1
ATOM 586 O O . MET A 1 73 ? 5.623 13.500 -11.811 1.00 92.62 73 MET A O 1
ATOM 590 N N . HIS A 1 74 ? 6.230 12.913 -9.720 1.00 89.00 74 HIS A N 1
ATOM 591 C CA . HIS A 1 74 ? 4.964 12.282 -9.338 1.00 89.00 74 HIS A CA 1
ATOM 592 C C . HIS A 1 74 ? 4.147 13.156 -8.390 1.00 89.00 74 HIS A C 1
ATOM 594 O O . HIS A 1 74 ? 2.922 13.193 -8.472 1.00 89.00 74 HIS A O 1
ATOM 600 N N . PHE A 1 75 ? 4.822 13.861 -7.481 1.00 93.12 75 PHE A N 1
ATOM 601 C CA . PHE A 1 75 ? 4.205 14.595 -6.384 1.00 93.12 75 PHE A CA 1
ATOM 602 C C . PHE A 1 75 ? 4.933 15.917 -6.134 1.00 93.12 75 PHE A C 1
ATOM 604 O O . PHE A 1 75 ? 6.127 16.049 -6.385 1.00 93.12 75 PHE A O 1
ATOM 611 N N . TYR A 1 76 ? 4.218 16.899 -5.585 1.00 90.75 76 TYR A N 1
ATOM 612 C CA . TYR A 1 76 ? 4.830 18.171 -5.195 1.00 90.75 76 TYR A CA 1
ATOM 613 C C . TYR A 1 76 ? 5.582 18.062 -3.856 1.00 90.75 76 TYR A C 1
ATOM 615 O O . TYR A 1 76 ? 6.723 18.502 -3.736 1.00 90.75 76 TYR A O 1
ATOM 623 N N . HIS A 1 77 ? 4.962 17.443 -2.846 1.00 92.50 77 HIS A N 1
ATOM 624 C CA . HIS A 1 77 ? 5.601 17.084 -1.578 1.00 92.50 77 HIS A CA 1
ATOM 625 C C . HIS A 1 77 ? 4.884 15.890 -0.941 1.00 92.50 77 HIS A C 1
ATOM 627 O O . HIS A 1 77 ? 3.710 15.657 -1.218 1.00 92.50 77 HIS A O 1
ATOM 633 N N . PHE A 1 78 ? 5.552 15.188 -0.022 1.00 96.44 78 PHE A N 1
ATOM 634 C CA . PHE A 1 78 ? 4.899 14.208 0.849 1.00 96.44 78 PHE A CA 1
ATOM 635 C C . PHE A 1 78 ? 4.355 14.837 2.129 1.00 96.44 78 PHE A C 1
ATOM 637 O O . PHE A 1 78 ? 4.928 15.785 2.670 1.00 96.44 78 PHE A O 1
ATOM 644 N N . SER A 1 79 ? 3.270 14.266 2.640 1.00 97.12 79 SER A N 1
ATOM 645 C CA . SER A 1 79 ? 2.901 14.356 4.053 1.00 97.12 79 SER A CA 1
ATOM 646 C C . SER A 1 79 ? 3.605 13.244 4.838 1.00 97.12 79 SER A C 1
ATOM 648 O O . SER A 1 79 ? 3.656 12.102 4.384 1.00 97.12 79 SER A O 1
ATOM 650 N N . ASP A 1 80 ? 4.158 13.569 6.011 1.00 97.44 80 ASP A N 1
ATOM 651 C CA . ASP A 1 80 ? 4.997 12.640 6.783 1.00 97.44 80 ASP A CA 1
ATOM 652 C C . ASP A 1 80 ? 4.191 11.443 7.326 1.00 97.44 80 ASP A C 1
ATOM 654 O O . ASP A 1 80 ? 3.338 11.578 8.207 1.00 97.44 80 ASP A O 1
ATOM 658 N N . ASP A 1 81 ? 4.505 10.246 6.824 1.00 97.38 81 ASP A N 1
ATOM 659 C CA . ASP A 1 81 ? 3.896 8.972 7.228 1.00 97.38 81 ASP A CA 1
ATOM 660 C C . ASP A 1 81 ? 4.134 8.596 8.711 1.00 97.38 81 ASP A C 1
ATOM 662 O O . ASP A 1 81 ? 3.479 7.687 9.241 1.00 97.38 81 ASP A O 1
ATOM 666 N N . LYS A 1 82 ? 5.050 9.295 9.399 1.00 97.50 82 LYS A N 1
ATOM 667 C CA . LYS A 1 82 ? 5.397 9.080 10.813 1.00 97.50 82 LYS A CA 1
ATOM 668 C C . LYS A 1 82 ? 4.458 9.751 11.797 1.00 97.50 82 LYS A C 1
ATOM 670 O O . LYS A 1 82 ? 4.600 9.497 12.990 1.00 97.50 82 LYS A O 1
ATOM 675 N N . VAL A 1 83 ? 3.547 10.608 11.345 1.00 97.38 83 VAL A N 1
ATOM 676 C CA . VAL A 1 83 ? 2.578 11.290 12.225 1.00 97.38 83 VAL A CA 1
ATOM 677 C C . VAL A 1 83 ? 1.128 10.949 11.890 1.00 97.38 83 VAL A C 1
ATOM 679 O O . VAL A 1 83 ? 0.223 11.378 12.597 1.00 97.38 83 VAL A O 1
ATOM 682 N N . ILE A 1 84 ? 0.916 10.131 10.859 1.00 98.00 84 ILE A N 1
ATOM 683 C CA . ILE A 1 84 ? -0.399 9.715 10.370 1.00 98.00 84 ILE A CA 1
ATOM 684 C C . ILE A 1 84 ? -0.665 8.262 10.759 1.00 98.00 84 ILE A C 1
ATOM 686 O O . ILE A 1 84 ? 0.233 7.413 10.711 1.00 98.00 84 ILE A O 1
ATOM 690 N N . ARG A 1 85 ? -1.903 7.950 11.140 1.00 97.94 85 ARG A N 1
ATOM 691 C CA . ARG A 1 85 ? -2.357 6.588 11.437 1.00 97.94 85 ARG A CA 1
ATOM 692 C C . ARG A 1 85 ? -3.135 6.009 10.265 1.00 97.94 85 ARG A C 1
ATOM 694 O O . ARG A 1 85 ? -3.750 6.729 9.484 1.00 97.94 85 ARG A O 1
ATOM 701 N N . VAL A 1 86 ? -3.181 4.680 10.188 1.00 97.50 86 VAL A N 1
ATOM 702 C CA . VAL A 1 86 ? -4.004 3.955 9.205 1.00 97.50 86 VAL A CA 1
ATOM 703 C C . VAL A 1 86 ? -5.456 4.421 9.270 1.00 97.50 86 VAL A C 1
ATOM 705 O O . VAL A 1 86 ? -6.056 4.676 8.237 1.00 97.50 86 VAL A O 1
ATOM 708 N N . GLY A 1 87 ? -6.001 4.582 10.476 1.00 96.56 87 GLY A N 1
ATOM 709 C CA . GLY A 1 87 ? -7.370 5.035 10.702 1.00 96.56 87 GLY A CA 1
ATOM 710 C C . GLY A 1 87 ? -7.628 6.507 10.394 1.00 96.56 87 GLY A C 1
ATOM 711 O O . GLY A 1 87 ? -8.790 6.877 10.352 1.00 96.56 87 GLY A O 1
ATOM 712 N N . ASP A 1 88 ? -6.603 7.332 10.170 1.00 96.94 88 ASP A N 1
ATOM 713 C CA . ASP A 1 88 ? -6.804 8.712 9.706 1.00 96.94 88 ASP A CA 1
ATOM 714 C C . ASP A 1 88 ? -7.070 8.724 8.192 1.00 96.94 88 ASP A C 1
ATOM 716 O O . ASP A 1 88 ? -7.862 9.523 7.694 1.00 96.94 88 ASP A O 1
ATOM 720 N N . VAL A 1 89 ? -6.459 7.778 7.467 1.00 97.06 89 VAL A N 1
ATOM 721 C CA . VAL A 1 89 ? -6.603 7.632 6.015 1.00 97.06 89 VAL A CA 1
ATOM 722 C C . VAL A 1 89 ? -7.752 6.687 5.665 1.00 97.06 89 VAL A C 1
ATOM 724 O O . VAL A 1 89 ? -8.629 7.059 4.904 1.00 97.06 89 VAL A O 1
ATOM 727 N N . PHE A 1 90 ? -7.811 5.491 6.245 1.00 97.06 90 PHE A N 1
ATOM 728 C CA . PHE A 1 90 ? -8.719 4.396 5.879 1.00 97.06 90 PHE A CA 1
ATOM 729 C C . PHE A 1 90 ? -9.841 4.205 6.915 1.00 97.06 90 PHE A C 1
ATOM 731 O O . PHE A 1 90 ? -9.944 3.166 7.565 1.00 97.06 90 PHE A O 1
ATOM 738 N N . ASN A 1 91 ? -10.677 5.231 7.097 1.00 96.00 91 ASN A N 1
ATOM 739 C CA . ASN A 1 91 ? -11.600 5.347 8.240 1.00 96.00 91 ASN A CA 1
ATOM 740 C C . ASN A 1 91 ? -13.044 4.872 8.009 1.00 96.00 91 ASN A C 1
ATOM 742 O O . ASN A 1 91 ? -13.828 4.814 8.956 1.00 96.00 91 ASN A O 1
ATOM 746 N N . LYS A 1 92 ? -13.412 4.540 6.772 1.00 96.81 92 LYS A N 1
ATOM 747 C CA . LYS A 1 92 ? -14.764 4.109 6.402 1.00 96.81 92 LYS A CA 1
ATOM 748 C C . LYS A 1 92 ? -14.705 3.029 5.332 1.00 96.81 92 LYS A C 1
ATOM 750 O O . LYS A 1 92 ? -13.769 2.982 4.534 1.00 96.81 92 LYS A O 1
ATOM 755 N N . LYS A 1 93 ? -15.729 2.178 5.303 1.00 97.69 93 LYS A N 1
ATOM 756 C CA . LYS A 1 93 ? -15.915 1.170 4.256 1.00 97.69 93 LYS A CA 1
ATOM 757 C C . LYS A 1 93 ? -15.950 1.826 2.872 1.00 97.69 93 LYS A C 1
ATOM 759 O O . LYS A 1 93 ? -16.575 2.867 2.695 1.00 97.69 93 LYS A O 1
ATOM 764 N N . GLY A 1 94 ? -15.289 1.196 1.907 1.00 96.31 94 GLY A N 1
ATOM 765 C CA . GLY A 1 94 ? -15.194 1.658 0.525 1.00 96.31 94 GLY A CA 1
ATOM 766 C C . GLY A 1 94 ? -14.186 2.783 0.297 1.00 96.31 94 GLY A C 1
ATOM 767 O O . GLY A 1 94 ? -13.978 3.149 -0.854 1.00 96.31 94 GLY A O 1
ATOM 768 N N . LYS A 1 95 ? -13.541 3.322 1.344 1.00 96.06 95 LYS A N 1
ATOM 769 C CA . LYS A 1 95 ? -12.454 4.283 1.148 1.00 96.06 95 LYS A CA 1
ATOM 770 C C . LYS A 1 95 ? -11.264 3.586 0.491 1.00 96.06 95 LYS A C 1
ATOM 772 O O . LYS A 1 95 ? -10.877 2.494 0.914 1.00 96.06 95 LYS A O 1
ATOM 777 N N . SER A 1 96 ? -10.685 4.230 -0.515 1.00 96.44 96 SER A N 1
ATOM 778 C CA . SER A 1 96 ? -9.601 3.670 -1.317 1.00 96.44 96 SER A CA 1
ATOM 779 C C . SER A 1 96 ? -8.415 4.620 -1.415 1.00 96.44 96 SER A C 1
ATOM 781 O O . SER A 1 96 ? -8.540 5.831 -1.238 1.00 96.44 96 SER A O 1
ATOM 783 N N . GLY A 1 97 ? -7.257 4.042 -1.705 1.00 96.50 97 GLY A N 1
ATOM 784 C CA . GLY A 1 97 ? -6.020 4.757 -1.975 1.00 96.50 97 GLY A CA 1
ATOM 785 C C . GLY A 1 97 ? -5.100 3.930 -2.862 1.00 96.50 97 GLY A C 1
ATOM 786 O O . GLY A 1 97 ? -5.279 2.716 -2.983 1.00 96.50 97 GLY A O 1
ATOM 787 N N . PHE A 1 98 ? -4.103 4.570 -3.459 1.00 96.75 98 PHE A N 1
ATOM 788 C CA . PHE A 1 98 ? -3.048 3.873 -4.191 1.00 96.75 98 PHE A CA 1
ATOM 789 C C . PHE A 1 98 ? -1.788 3.790 -3.345 1.00 96.75 98 PHE A C 1
ATOM 791 O O . PHE A 1 98 ? -1.343 4.779 -2.773 1.00 96.75 98 PHE A O 1
ATOM 798 N N . PHE A 1 99 ? -1.198 2.608 -3.281 1.00 96.94 99 PHE A N 1
ATOM 799 C CA . PHE A 1 99 ? 0.156 2.418 -2.797 1.00 96.94 99 PHE A CA 1
ATOM 800 C C . PHE A 1 99 ? 1.086 2.305 -3.998 1.00 96.94 99 PHE A C 1
ATOM 802 O O . PHE A 1 99 ? 0.995 1.348 -4.762 1.00 96.94 99 PHE A O 1
ATOM 809 N N . VAL A 1 100 ? 1.947 3.304 -4.157 1.00 96.19 100 VAL A N 1
ATOM 810 C CA . VAL A 1 100 ? 2.987 3.368 -5.180 1.00 96.19 100 VAL A CA 1
ATOM 811 C C . VAL A 1 100 ? 4.302 2.994 -4.512 1.00 96.19 100 VAL A C 1
ATOM 813 O O . VAL A 1 100 ? 4.746 3.688 -3.599 1.00 96.19 100 VAL A O 1
ATOM 816 N N . TYR A 1 101 ? 4.908 1.897 -4.940 1.00 96.56 101 TYR A N 1
ATOM 817 C CA . TYR A 1 101 ? 6.191 1.399 -4.458 1.00 96.56 101 TYR A CA 1
ATOM 818 C C . TYR A 1 101 ? 7.234 1.481 -5.566 1.00 96.56 101 TYR A C 1
ATOM 820 O O . TYR A 1 101 ? 6.900 1.178 -6.709 1.00 96.56 101 TYR A O 1
ATOM 828 N N . ASP A 1 102 ? 8.473 1.832 -5.209 1.00 96.19 102 ASP A N 1
ATOM 829 C CA . ASP A 1 102 ? 9.539 2.156 -6.161 1.00 96.19 102 ASP A CA 1
ATOM 830 C C . ASP A 1 102 ? 9.136 3.351 -7.027 1.00 96.19 102 ASP A C 1
ATOM 832 O O . ASP A 1 102 ? 8.384 3.240 -7.989 1.00 96.19 102 ASP A O 1
ATOM 836 N N . LEU A 1 103 ? 9.600 4.546 -6.663 1.00 95.50 103 LEU A N 1
ATOM 837 C CA . LEU A 1 103 ? 9.248 5.762 -7.403 1.00 95.50 103 LEU A CA 1
ATOM 838 C C . LEU A 1 103 ? 9.920 5.825 -8.785 1.00 95.50 103 LEU A C 1
ATOM 840 O O . LEU A 1 103 ? 9.544 6.675 -9.595 1.00 95.50 103 LEU A O 1
ATOM 844 N N . GLY A 1 104 ? 10.902 4.960 -9.059 1.00 94.69 104 GLY A N 1
ATOM 845 C CA . GLY A 1 104 ? 11.487 4.788 -10.385 1.00 94.69 104 GLY A CA 1
ATOM 846 C C . GLY A 1 104 ? 10.617 3.906 -11.275 1.00 94.69 104 GLY A C 1
ATOM 847 O O . GLY A 1 104 ? 10.244 4.325 -12.370 1.00 94.69 104 GLY A O 1
ATOM 848 N N . ASP A 1 105 ? 10.269 2.711 -10.796 1.00 94.62 105 ASP A N 1
ATOM 849 C CA . ASP A 1 105 ? 9.529 1.725 -11.592 1.00 94.62 105 ASP A CA 1
ATOM 850 C C . ASP A 1 105 ? 8.001 1.841 -11.492 1.00 94.62 105 ASP A C 1
ATOM 852 O O . ASP A 1 105 ? 7.297 1.379 -12.387 1.00 94.62 105 ASP A O 1
ATOM 856 N N . GLN A 1 106 ? 7.490 2.473 -10.437 1.00 93.19 106 GLN A N 1
ATOM 857 C CA . GLN A 1 106 ? 6.075 2.725 -10.158 1.00 93.19 106 GLN A CA 1
ATOM 858 C C . GLN A 1 106 ? 5.217 1.455 -10.088 1.00 93.19 106 GLN A C 1
ATOM 860 O O . GLN A 1 106 ? 4.299 1.243 -10.885 1.00 93.19 106 GLN A O 1
ATOM 865 N N . PHE A 1 107 ? 5.475 0.601 -9.099 1.00 94.44 107 PHE A N 1
ATOM 866 C CA . PHE A 1 107 ? 4.547 -0.481 -8.786 1.00 94.44 107 PHE A CA 1
ATOM 867 C C . PHE A 1 107 ? 3.331 0.054 -8.028 1.00 94.44 107 PHE A C 1
ATOM 869 O O . PHE A 1 107 ? 3.443 0.510 -6.893 1.00 94.44 107 PHE A O 1
ATOM 876 N N . GLU A 1 108 ? 2.154 -0.034 -8.636 1.00 93.94 108 GLU A N 1
ATOM 877 C CA . GLU A 1 108 ? 0.906 0.510 -8.105 1.00 93.94 108 GLU A CA 1
ATOM 878 C C . GLU A 1 108 ? -0.014 -0.597 -7.585 1.00 93.94 108 GLU A C 1
ATOM 880 O O . GLU A 1 108 ? -0.335 -1.566 -8.282 1.00 93.94 108 GLU A O 1
ATOM 885 N N . PHE A 1 109 ? -0.504 -0.421 -6.363 1.00 94.38 109 PHE A N 1
ATOM 886 C CA . PHE A 1 109 ? -1.466 -1.309 -5.727 1.00 94.38 109 PHE A CA 1
ATOM 887 C C . PHE A 1 109 ? -2.671 -0.506 -5.256 1.00 94.38 109 PHE A C 1
ATOM 889 O O . PHE A 1 109 ? -2.535 0.459 -4.505 1.00 94.38 109 PHE A O 1
ATOM 896 N N . LEU A 1 110 ? -3.868 -0.930 -5.653 1.00 95.25 110 LEU A N 1
ATOM 897 C CA . LEU A 1 110 ? -5.099 -0.388 -5.093 1.00 95.25 110 LEU A CA 1
ATOM 898 C C . LEU A 1 110 ? -5.313 -0.957 -3.686 1.00 95.25 110 LEU A C 1
ATOM 900 O O . LEU A 1 110 ? -5.377 -2.172 -3.498 1.00 95.25 110 LEU A O 1
ATOM 904 N N . ILE A 1 111 ? -5.481 -0.072 -2.711 1.00 96.81 111 ILE A N 1
ATOM 905 C CA . ILE A 1 111 ? -5.889 -0.398 -1.346 1.00 96.81 111 ILE A CA 1
ATOM 906 C C . ILE A 1 111 ? -7.338 0.042 -1.182 1.00 96.81 111 ILE A C 1
ATOM 908 O O . ILE A 1 111 ? -7.702 1.149 -1.567 1.00 96.81 111 ILE A O 1
ATOM 912 N N . THR A 1 112 ? -8.177 -0.818 -0.610 1.00 97.19 112 THR A N 1
ATOM 913 C CA . THR A 1 112 ? -9.578 -0.497 -0.315 1.00 97.19 112 THR A CA 1
ATOM 914 C C . THR A 1 112 ? -9.955 -1.013 1.066 1.00 97.19 112 THR A C 1
ATOM 916 O O . THR A 1 112 ? -9.686 -2.166 1.403 1.00 97.19 112 THR A O 1
ATOM 919 N N . THR A 1 113 ? -10.601 -0.165 1.863 1.00 98.12 113 THR A N 1
ATOM 920 C CA . THR A 1 113 ? -11.172 -0.547 3.153 1.00 98.12 113 THR A CA 1
ATOM 921 C C . THR A 1 113 ? -12.435 -1.367 2.929 1.00 98.12 113 THR A C 1
ATOM 923 O O . THR A 1 113 ? -13.491 -0.824 2.605 1.00 98.12 113 THR A O 1
ATOM 926 N N . GLU A 1 114 ? -12.356 -2.680 3.126 1.00 98.00 114 GLU A N 1
ATOM 927 C CA . GLU A 1 114 ? -13.530 -3.558 3.031 1.00 98.00 114 GLU A CA 1
ATOM 928 C C . GLU A 1 114 ? -14.506 -3.339 4.196 1.00 98.00 114 GLU A C 1
ATOM 930 O O . GLU A 1 114 ? -15.725 -3.329 4.007 1.00 98.00 114 GLU A O 1
ATOM 935 N N . GLU A 1 115 ? -13.966 -3.137 5.398 1.00 97.38 115 GLU A N 1
ATOM 936 C CA . GLU A 1 115 ? -14.729 -3.014 6.635 1.00 97.38 115 GLU A CA 1
ATOM 937 C C . GLU A 1 115 ? -13.916 -2.295 7.721 1.00 97.38 115 GLU A C 1
ATOM 939 O O . GLU A 1 115 ? -12.688 -2.393 7.767 1.00 97.38 115 GLU A O 1
ATOM 944 N N . VAL A 1 116 ? -14.612 -1.581 8.612 1.00 97.44 116 VAL A N 1
ATOM 945 C CA . VAL A 1 116 ? -14.045 -1.002 9.836 1.00 97.44 116 VAL A CA 1
ATOM 946 C C . VAL A 1 116 ? -14.738 -1.661 11.020 1.00 97.44 116 VAL A C 1
ATOM 948 O O . VAL A 1 116 ? -15.921 -1.431 11.254 1.00 97.44 116 VAL A O 1
ATOM 951 N N . LEU A 1 117 ? -13.999 -2.498 11.744 1.00 96.38 117 LEU A N 1
ATOM 952 C CA . LEU A 1 117 ? -14.539 -3.278 12.855 1.00 96.38 117 LEU A CA 1
ATOM 953 C C . LEU A 1 117 ? -14.652 -2.439 14.143 1.00 96.38 117 LEU A C 1
ATOM 955 O O . LEU A 1 117 ? -13.846 -1.522 14.351 1.00 96.38 117 LEU A O 1
ATOM 959 N N . PRO A 1 118 ? -15.600 -2.765 15.042 1.00 95.81 118 PRO A N 1
ATOM 960 C CA . PRO A 1 118 ? -15.717 -2.136 16.352 1.00 95.81 118 PRO A CA 1
ATOM 961 C C . PRO A 1 118 ? -14.432 -2.227 17.183 1.00 95.81 118 PRO A C 1
ATOM 963 O O . PRO A 1 118 ? -13.671 -3.194 17.113 1.00 95.81 118 PRO A O 1
ATOM 966 N N . SER A 1 119 ? -14.216 -1.237 18.052 1.00 93.12 119 SER A N 1
ATOM 967 C CA . SER A 1 119 ? -13.046 -1.194 18.940 1.00 93.12 119 SER A CA 1
ATOM 968 C C . SER A 1 119 ? -12.979 -2.372 19.916 1.00 93.12 119 SER A C 1
ATOM 970 O O . SER A 1 119 ? -11.877 -2.773 20.287 1.00 93.12 119 SER A O 1
ATOM 972 N N . SER A 1 120 ? -14.125 -2.953 20.285 1.00 95.25 120 SER A N 1
ATOM 973 C CA . SER A 1 120 ? -14.231 -4.159 21.117 1.00 95.25 120 SER A CA 1
ATOM 974 C C . SER A 1 120 ? -13.589 -5.391 20.477 1.00 95.25 120 SER A C 1
ATOM 976 O O . SER A 1 120 ? -13.163 -6.295 21.187 1.00 95.25 120 SER A O 1
ATOM 978 N N . GLU A 1 121 ? -13.467 -5.419 19.149 1.00 94.44 121 GLU A N 1
ATOM 979 C CA . GLU A 1 121 ? -12.795 -6.497 18.425 1.00 94.44 121 GLU A CA 1
ATOM 980 C C . GLU A 1 121 ? -11.296 -6.233 18.213 1.00 94.44 121 GLU A C 1
ATOM 982 O O . GLU A 1 121 ? -10.584 -7.048 17.619 1.00 94.44 121 GLU A O 1
ATOM 987 N N . SER A 1 122 ? -10.782 -5.088 18.665 1.00 92.00 122 SER A N 1
ATOM 988 C CA . SER A 1 122 ? -9.368 -4.755 18.526 1.00 92.00 122 SER A CA 1
ATOM 989 C C . SER A 1 122 ? -8.521 -5.576 19.497 1.00 92.00 122 SER A C 1
ATOM 991 O O . SER A 1 122 ? -8.566 -5.384 20.708 1.00 92.00 122 SER A O 1
ATOM 993 N N . ASN A 1 123 ? -7.698 -6.471 18.952 1.00 91.50 123 ASN A N 1
ATOM 994 C CA . ASN A 1 123 ? -6.807 -7.349 19.718 1.00 91.50 123 ASN A CA 1
ATOM 995 C C . ASN A 1 123 ? -5.313 -7.065 19.464 1.00 91.50 123 ASN A C 1
ATOM 997 O O . ASN A 1 123 ? -4.454 -7.848 19.863 1.00 91.50 123 ASN A O 1
ATOM 1001 N N . GLY A 1 124 ? -5.002 -5.975 18.754 1.00 86.19 124 GLY A N 1
ATOM 1002 C CA . GLY A 1 124 ? -3.635 -5.570 18.409 1.00 86.19 124 GLY A CA 1
ATOM 1003 C C . GLY A 1 124 ? -2.914 -6.464 17.392 1.00 86.19 124 GLY A C 1
ATOM 1004 O O . GLY A 1 124 ? -1.782 -6.152 17.025 1.00 86.19 124 GLY A O 1
ATOM 1005 N N . LYS A 1 125 ? -3.538 -7.547 16.911 1.00 93.19 125 LYS A N 1
ATOM 1006 C CA . LYS A 1 125 ? -2.928 -8.468 15.948 1.00 93.19 125 LYS A CA 1
ATOM 1007 C C . LYS A 1 125 ? -3.023 -7.928 14.525 1.00 93.19 125 LYS A C 1
ATOM 1009 O O . LYS A 1 125 ? -3.963 -7.222 14.162 1.00 93.19 125 LYS A O 1
ATOM 1014 N N . VAL A 1 126 ? -2.054 -8.330 13.712 1.00 96.44 126 VAL A N 1
ATOM 1015 C CA . VAL A 1 126 ? -2.106 -8.213 12.254 1.00 96.44 126 VAL A CA 1
ATOM 1016 C C . VAL A 1 126 ? -2.351 -9.599 11.687 1.00 96.44 126 VAL A C 1
ATOM 1018 O O . VAL A 1 126 ? -1.712 -10.558 12.120 1.00 96.44 126 VAL A O 1
ATOM 1021 N N . GLN A 1 127 ? -3.290 -9.718 10.753 1.00 96.81 127 GLN A N 1
ATOM 1022 C CA . GLN A 1 127 ? -3.663 -11.002 10.160 1.00 96.81 127 GLN A CA 1
ATOM 1023 C C . GLN A 1 127 ? -3.758 -10.871 8.644 1.00 96.81 127 GLN A C 1
ATOM 1025 O O . GLN A 1 127 ? -4.352 -9.918 8.145 1.00 96.81 127 GLN A O 1
ATOM 1030 N N . ILE A 1 128 ? -3.213 -11.847 7.921 1.00 96.56 128 ILE A N 1
ATOM 1031 C CA . ILE A 1 128 ? -3.535 -12.068 6.510 1.00 96.56 128 ILE A CA 1
ATOM 1032 C C . ILE A 1 128 ? -4.768 -12.969 6.494 1.00 96.56 128 ILE A C 1
ATOM 1034 O O . ILE A 1 128 ? -4.743 -14.055 7.067 1.00 96.56 128 ILE A O 1
ATOM 1038 N N . LEU A 1 129 ? -5.855 -12.477 5.911 1.00 97.31 129 LEU A N 1
ATOM 1039 C CA . LEU A 1 129 ? -7.143 -13.164 5.843 1.00 97.31 129 LEU A CA 1
ATOM 1040 C C . LEU A 1 129 ? -7.285 -13.970 4.551 1.00 97.31 129 LEU A C 1
ATOM 1042 O O . LEU A 1 129 ? -7.937 -15.007 4.550 1.00 97.31 129 LEU A O 1
ATOM 1046 N N . ASP A 1 130 ? -6.696 -13.474 3.463 1.00 97.31 130 ASP A N 1
ATOM 1047 C CA . ASP A 1 130 ? -6.765 -14.084 2.138 1.00 97.31 130 ASP A CA 1
ATOM 1048 C C . ASP A 1 130 ? -5.649 -13.531 1.237 1.00 97.31 130 ASP A C 1
ATOM 1050 O O . ASP A 1 130 ? -5.063 -12.475 1.514 1.00 97.31 130 ASP A O 1
ATOM 1054 N N . GLY A 1 131 ? -5.381 -14.208 0.129 1.00 94.38 131 GLY A N 1
ATOM 1055 C CA . GLY A 1 131 ? -4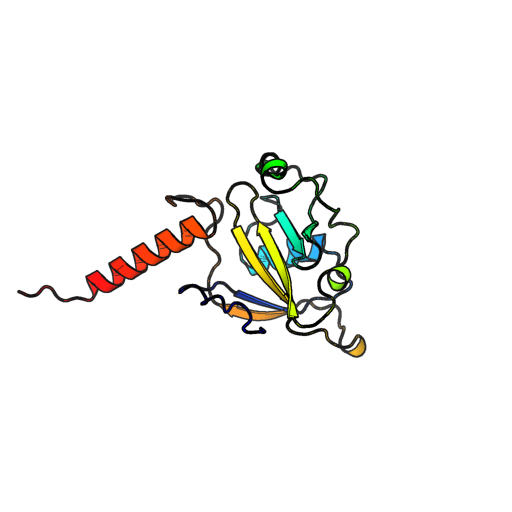.487 -13.710 -0.899 1.00 94.38 131 GLY A CA 1
ATOM 1056 C C . GLY A 1 131 ? -4.267 -14.692 -2.037 1.00 94.38 131 GLY A C 1
ATOM 1057 O O . GLY A 1 131 ? -4.242 -15.906 -1.848 1.00 94.38 131 GLY A O 1
ATOM 1058 N N . ALA A 1 132 ? -4.029 -14.146 -3.224 1.00 93.00 132 ALA A N 1
ATOM 1059 C CA . ALA A 1 132 ? -3.610 -14.913 -4.388 1.00 93.00 132 ALA A CA 1
ATOM 1060 C C . ALA A 1 132 ? -2.586 -14.134 -5.212 1.00 93.00 132 ALA A C 1
ATOM 1062 O O . ALA A 1 132 ? -2.442 -12.918 -5.066 1.00 93.00 132 ALA A O 1
ATOM 1063 N N . GLY A 1 133 ? -1.875 -14.855 -6.077 1.00 89.31 133 GLY A N 1
ATOM 1064 C CA . GLY A 1 133 ? -0.853 -14.292 -6.950 1.00 89.31 133 GLY A CA 1
ATOM 1065 C C . GLY A 1 133 ? 0.415 -13.853 -6.209 1.00 89.31 133 GLY A C 1
ATOM 1066 O O . GLY A 1 133 ? 0.414 -13.482 -5.030 1.00 89.31 133 GLY A O 1
ATOM 1067 N N . ASN A 1 134 ? 1.518 -13.887 -6.941 1.00 85.62 134 ASN A N 1
ATOM 1068 C CA . ASN A 1 134 ? 2.780 -13.269 -6.555 1.00 85.62 134 ASN A CA 1
ATOM 1069 C C . ASN A 1 134 ? 2.809 -11.827 -7.072 1.00 85.62 134 ASN A C 1
ATOM 1071 O O . ASN A 1 134 ? 2.342 -11.569 -8.183 1.00 85.62 134 ASN A O 1
ATOM 1075 N N . ALA A 1 135 ? 3.357 -10.882 -6.313 1.00 86.31 135 ALA A N 1
ATOM 1076 C CA . ALA A 1 135 ? 3.663 -9.585 -6.905 1.00 86.31 135 ALA A CA 1
ATOM 1077 C C . ALA A 1 135 ? 4.647 -9.758 -8.085 1.00 86.31 135 ALA A C 1
ATOM 1079 O O . ALA A 1 135 ? 5.328 -10.791 -8.171 1.00 86.31 135 ALA A O 1
ATOM 1080 N N . PRO A 1 136 ? 4.710 -8.785 -9.010 1.00 87.69 136 PRO A N 1
ATOM 1081 C CA . PRO A 1 136 ? 5.781 -8.721 -10.002 1.00 87.69 136 PRO A CA 1
ATOM 1082 C C . PRO A 1 136 ? 7.165 -8.871 -9.353 1.00 87.69 136 PRO A C 1
ATOM 1084 O O . PRO A 1 136 ? 7.298 -8.554 -8.182 1.00 87.69 136 PRO A O 1
ATOM 1087 N N . PRO A 1 137 ? 8.2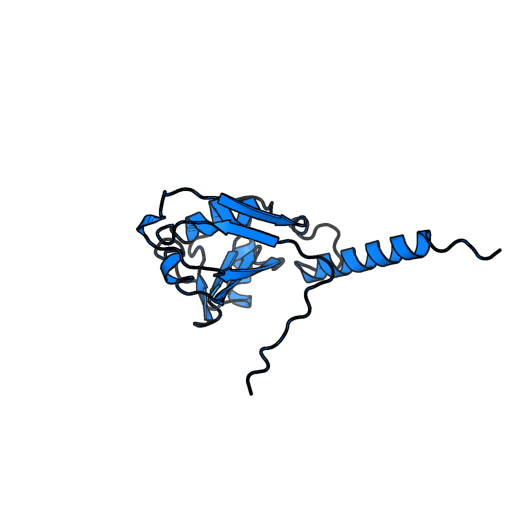11 -9.338 -10.046 1.00 87.25 137 PRO A N 1
ATOM 1088 C CA . PRO A 1 137 ? 9.564 -9.224 -9.511 1.00 87.25 137 PRO A CA 1
ATOM 1089 C C . PRO A 1 137 ? 9.954 -7.745 -9.359 1.00 87.25 137 PRO A C 1
ATOM 1091 O O . PRO A 1 137 ? 9.616 -6.921 -10.209 1.00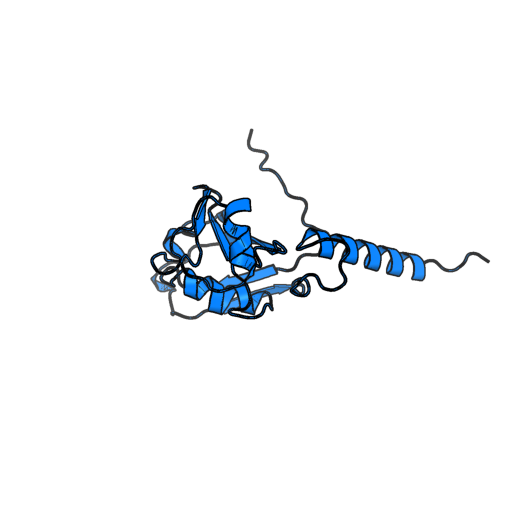 87.25 137 PRO A O 1
ATOM 1094 N N . GLU A 1 138 ? 10.659 -7.434 -8.273 1.00 87.88 138 GLU A N 1
ATOM 1095 C CA . GLU A 1 138 ? 11.181 -6.095 -7.976 1.00 87.88 138 GLU A CA 1
ATOM 1096 C C . GLU A 1 138 ? 12.186 -5.630 -9.057 1.00 87.88 138 GLU A C 1
ATOM 1098 O O . GLU A 1 138 ? 12.738 -6.454 -9.794 1.00 87.88 138 GLU A O 1
ATOM 1103 N N . ASP A 1 139 ? 12.391 -4.313 -9.177 1.00 89.88 139 ASP A N 1
ATOM 1104 C CA . ASP A 1 139 ? 13.326 -3.642 -10.108 1.00 89.88 139 ASP A CA 1
ATOM 1105 C C . ASP A 1 139 ? 13.044 -3.825 -11.616 1.00 89.88 139 ASP A C 1
ATOM 1107 O O . ASP A 1 139 ? 13.851 -3.442 -12.477 1.00 89.88 139 ASP A O 1
ATOM 1111 N N . SER A 1 140 ? 11.911 -4.447 -11.963 1.00 86.06 140 SER A N 1
ATOM 1112 C CA . SER A 1 140 ? 11.496 -4.710 -13.349 1.00 86.06 140 SER A CA 1
ATOM 1113 C C . SER A 1 140 ? 12.590 -5.382 -14.196 1.00 86.06 140 SER A C 1
ATOM 1115 O O . SER A 1 140 ? 12.641 -5.201 -15.417 1.00 86.06 140 SER A O 1
ATOM 1117 N N . ILE A 1 141 ? 13.503 -6.134 -13.570 1.00 79.06 141 ILE A N 1
ATOM 1118 C CA . ILE A 1 141 ? 14.670 -6.693 -14.261 1.00 79.06 141 ILE A CA 1
ATOM 1119 C C . ILE A 1 141 ? 14.197 -7.664 -15.345 1.00 79.06 141 ILE A C 1
ATOM 1121 O O . ILE A 1 141 ? 13.468 -8.620 -15.082 1.00 79.06 141 ILE A O 1
ATOM 1125 N N . GLY A 1 142 ? 14.643 -7.418 -16.579 1.00 71.88 142 GLY A N 1
ATOM 1126 C CA . GLY A 1 142 ? 14.286 -8.232 -17.742 1.00 71.88 142 GLY A CA 1
ATOM 1127 C C . GLY A 1 142 ? 12.907 -7.929 -18.337 1.00 71.88 142 GLY A C 1
ATOM 1128 O O . GLY A 1 142 ? 12.434 -8.706 -19.166 1.00 71.88 142 GLY A O 1
ATOM 1129 N N . LEU A 1 143 ? 12.262 -6.828 -17.940 1.00 82.81 143 LEU A N 1
ATOM 1130 C CA . LEU A 1 143 ? 11.021 -6.345 -18.545 1.00 82.81 143 LEU A CA 1
ATOM 1131 C C . LEU A 1 143 ? 11.307 -5.278 -19.615 1.00 82.81 143 LEU A C 1
ATOM 1133 O O . LEU A 1 143 ? 12.231 -4.479 -19.488 1.00 82.81 143 LEU A O 1
ATOM 1137 N N . GLU A 1 144 ? 10.488 -5.247 -20.670 1.00 84.19 144 GLU A N 1
ATOM 1138 C CA . GLU A 1 144 ? 10.550 -4.219 -21.729 1.00 84.19 144 GLU A CA 1
ATOM 1139 C C . GLU A 1 144 ? 10.024 -2.846 -21.277 1.00 84.19 144 GLU A C 1
ATOM 1141 O O . GLU A 1 144 ? 10.175 -1.848 -21.976 1.00 84.19 144 GLU A O 1
ATOM 1146 N N . ASP A 1 145 ? 9.335 -2.805 -20.140 1.00 89.75 145 ASP A N 1
ATOM 1147 C CA . ASP A 1 145 ? 8.704 -1.622 -19.562 1.00 89.75 145 ASP A CA 1
ATOM 1148 C C . ASP A 1 145 ? 8.795 -1.727 -18.033 1.00 89.75 145 ASP A C 1
ATOM 1150 O O . ASP A 1 145 ? 9.215 -2.762 -17.507 1.00 89.75 145 ASP A O 1
ATOM 1154 N N . LYS A 1 146 ? 8.400 -0.679 -17.315 1.00 91.38 146 LYS A N 1
ATOM 1155 C CA . LYS A 1 146 ? 8.527 -0.616 -15.855 1.00 91.38 146 LYS A CA 1
ATOM 1156 C C . LYS A 1 146 ? 7.228 -0.945 -15.121 1.00 91.38 146 LYS A C 1
ATOM 1158 O O . LYS A 1 146 ? 6.136 -0.922 -15.707 1.00 91.38 146 LYS A O 1
ATOM 1163 N N . GLY A 1 147 ? 7.369 -1.313 -13.850 1.00 92.25 147 GLY A N 1
ATOM 1164 C CA . GLY A 1 147 ? 6.264 -1.449 -12.909 1.00 92.25 147 GLY A CA 1
ATOM 1165 C C . GLY A 1 147 ? 5.202 -2.456 -13.347 1.00 92.25 147 GLY A C 1
ATOM 1166 O O . GLY A 1 147 ? 5.470 -3.481 -13.990 1.00 92.25 147 GLY A O 1
ATOM 1167 N N . ASN A 1 148 ? 3.945 -2.135 -13.036 1.00 90.88 148 ASN A N 1
ATOM 1168 C CA . ASN A 1 148 ? 2.791 -2.964 -13.389 1.00 90.88 148 ASN A CA 1
ATOM 1169 C C . ASN A 1 148 ? 2.688 -3.194 -14.903 1.00 90.88 148 ASN A C 1
ATOM 1171 O O . ASN A 1 148 ? 2.349 -4.294 -15.344 1.00 90.88 148 ASN A O 1
ATOM 1175 N N . ARG A 1 149 ? 2.996 -2.173 -15.713 1.00 89.19 149 ARG A N 1
ATOM 1176 C CA . ARG A 1 149 ? 2.874 -2.239 -17.175 1.00 89.19 149 ARG A CA 1
ATOM 1177 C C . ARG A 1 149 ? 3.852 -3.241 -17.779 1.00 89.19 149 ARG A C 1
ATOM 1179 O O . ARG A 1 149 ? 3.439 -4.064 -18.600 1.00 89.19 149 ARG A O 1
ATOM 1186 N N . GLY A 1 150 ? 5.117 -3.193 -17.362 1.00 90.56 150 GLY A N 1
ATOM 1187 C CA . GLY A 1 150 ? 6.132 -4.163 -17.776 1.00 90.56 150 GLY A CA 1
ATOM 1188 C C . GLY A 1 150 ? 5.732 -5.584 -17.425 1.00 90.56 150 GLY A C 1
ATOM 1189 O O . GLY A 1 150 ? 5.791 -6.484 -18.268 1.00 90.56 150 GLY A O 1
ATOM 1190 N N . PHE A 1 151 ? 5.230 -5.771 -16.206 1.00 90.12 151 PHE A N 1
ATOM 1191 C CA . PHE A 1 151 ? 4.810 -7.083 -15.747 1.00 90.12 151 PHE A CA 1
ATOM 1192 C C . PHE A 1 151 ? 3.638 -7.645 -16.562 1.00 90.12 151 PHE A C 1
ATOM 1194 O O . PHE A 1 151 ? 3.696 -8.793 -17.009 1.00 90.12 151 PHE A O 1
ATOM 1201 N N . TYR A 1 152 ? 2.593 -6.850 -16.812 1.00 89.12 152 TYR A N 1
ATOM 1202 C CA . TYR A 1 152 ? 1.439 -7.323 -17.583 1.00 89.12 152 TYR A CA 1
ATOM 1203 C C . TYR A 1 152 ? 1.794 -7.641 -19.041 1.00 89.12 152 TYR A C 1
ATOM 1205 O O . TYR A 1 152 ? 1.321 -8.647 -19.572 1.00 89.12 152 TYR A O 1
ATOM 1213 N N . LYS A 1 153 ? 2.696 -6.872 -19.667 1.00 89.06 153 LYS A N 1
ATOM 1214 C CA . LYS A 1 153 ? 3.223 -7.195 -21.007 1.00 89.06 153 LYS A CA 1
ATOM 1215 C C . LYS A 1 153 ? 3.927 -8.556 -21.040 1.00 89.06 153 LYS A C 1
ATOM 1217 O O . LYS A 1 153 ? 3.686 -9.361 -21.949 1.00 89.06 153 LYS A O 1
ATOM 1222 N N . LEU A 1 154 ? 4.769 -8.840 -20.042 1.00 87.50 154 LEU A N 1
ATOM 1223 C CA . LEU A 1 154 ? 5.423 -10.144 -19.916 1.00 87.50 154 LEU A CA 1
ATOM 1224 C C . LEU A 1 154 ? 4.388 -11.256 -19.702 1.00 87.50 154 LEU A C 1
ATOM 1226 O O . LEU A 1 154 ? 4.441 -12.287 -20.378 1.00 87.50 154 LEU A O 1
ATOM 1230 N N . TYR A 1 155 ? 3.433 -11.045 -18.794 1.00 87.12 155 TYR A N 1
ATOM 1231 C CA . TYR A 1 155 ? 2.380 -12.013 -18.498 1.00 87.12 155 TYR A CA 1
ATOM 1232 C C . TYR A 1 155 ? 1.591 -12.395 -19.757 1.00 87.12 155 TYR A C 1
ATOM 1234 O O . TYR A 1 155 ? 1.460 -13.583 -20.069 1.00 87.12 155 TYR A O 1
ATOM 1242 N N . ASP A 1 156 ? 1.144 -11.405 -20.531 1.00 87.50 156 ASP A N 1
ATOM 1243 C CA . ASP A 1 156 ? 0.414 -11.625 -21.780 1.00 87.50 156 ASP A CA 1
ATOM 1244 C C . ASP A 1 156 ? 1.235 -12.426 -22.793 1.00 87.50 156 ASP A C 1
ATOM 1246 O O . ASP A 1 156 ? 0.716 -13.336 -23.451 1.00 87.50 156 ASP A O 1
ATOM 1250 N N . THR A 1 157 ? 2.531 -12.130 -22.894 1.00 87.12 157 THR A N 1
ATOM 1251 C CA . THR A 1 157 ? 3.460 -12.855 -23.767 1.00 87.12 157 THR A CA 1
ATOM 1252 C C . THR A 1 157 ? 3.573 -14.321 -23.350 1.00 87.12 157 THR A C 1
ATOM 1254 O O . THR A 1 157 ? 3.391 -15.222 -24.175 1.00 87.12 157 THR A O 1
ATOM 1257 N N . VAL A 1 158 ? 3.768 -14.592 -22.057 1.00 86.69 158 VAL A N 1
ATOM 1258 C CA . VAL A 1 158 ? 3.846 -15.958 -21.516 1.00 86.69 158 VAL A CA 1
ATOM 1259 C C . VAL A 1 158 ? 2.535 -16.723 -21.729 1.00 86.69 158 VAL A C 1
ATOM 1261 O O . VAL A 1 158 ? 2.559 -17.895 -22.123 1.00 86.69 158 VAL A O 1
ATOM 1264 N N . VAL A 1 159 ? 1.382 -16.083 -21.515 1.00 86.38 159 VAL A N 1
ATOM 1265 C CA . VAL A 1 159 ? 0.064 -16.693 -21.754 1.00 86.38 159 VAL A CA 1
ATOM 1266 C C . VAL A 1 159 ? -0.125 -17.042 -23.234 1.00 86.38 159 VAL A C 1
ATOM 1268 O O . VAL A 1 159 ? -0.568 -18.154 -23.542 1.00 86.38 159 VAL A O 1
ATOM 1271 N N . LYS A 1 160 ? 0.246 -16.144 -24.159 1.00 85.75 160 LYS A N 1
ATOM 1272 C CA . LYS A 1 160 ? 0.190 -16.398 -25.612 1.00 85.75 160 LYS A CA 1
ATOM 1273 C C . LYS A 1 160 ? 1.086 -17.572 -26.015 1.00 85.75 160 LYS A C 1
ATOM 1275 O O . LYS A 1 160 ? 0.623 -18.478 -26.709 1.00 85.75 160 LYS A O 1
ATOM 1280 N N . LEU A 1 161 ? 2.324 -17.622 -25.517 1.00 86.88 161 LEU A N 1
ATOM 1281 C CA . LEU A 1 161 ? 3.256 -18.724 -25.791 1.00 86.88 161 LEU A CA 1
ATOM 1282 C C . LEU A 1 161 ? 2.724 -20.074 -25.288 1.00 86.88 161 LEU A C 1
ATOM 1284 O O . LEU A 1 161 ? 2.789 -21.074 -26.006 1.00 86.88 161 LEU A O 1
ATOM 1288 N N . LYS A 1 162 ? 2.135 -20.111 -24.085 1.00 84.69 162 LYS A N 1
ATOM 1289 C CA . LYS A 1 162 ? 1.505 -21.325 -23.538 1.00 84.69 162 LYS A CA 1
ATOM 1290 C C . LYS A 1 162 ? 0.310 -21.792 -24.373 1.00 84.69 162 LYS A C 1
ATOM 1292 O O . LYS A 1 162 ? 0.130 -22.997 -24.534 1.00 84.69 162 LYS A O 1
ATOM 1297 N N . LYS A 1 163 ? -0.497 -20.871 -24.912 1.00 81.94 163 LYS A N 1
ATOM 1298 C CA . LYS A 1 163 ? -1.613 -21.206 -25.816 1.00 81.94 163 LYS A CA 1
ATOM 1299 C C . LYS A 1 163 ? -1.115 -21.767 -27.150 1.00 81.94 163 LYS A C 1
ATOM 1301 O O . LYS A 1 163 ? -1.677 -22.746 -27.630 1.00 81.94 163 LYS A O 1
ATOM 1306 N N . ASN A 1 164 ? -0.043 -21.204 -27.707 1.00 76.38 164 ASN A N 1
ATOM 1307 C CA . ASN A 1 164 ? 0.534 -21.673 -28.970 1.00 76.38 164 ASN A CA 1
ATOM 1308 C C . ASN A 1 164 ? 1.144 -23.076 -28.846 1.00 76.38 164 ASN A C 1
ATOM 1310 O O . ASN A 1 164 ? 0.920 -23.898 -29.724 1.00 76.38 164 ASN A O 1
ATOM 1314 N N . LYS A 1 165 ? 1.801 -23.397 -27.721 1.00 73.69 165 LYS A N 1
ATOM 1315 C CA . LYS A 1 165 ? 2.290 -24.762 -27.439 1.00 73.69 165 LYS A CA 1
ATOM 1316 C C . LYS A 1 165 ? 1.178 -25.814 -27.305 1.00 73.69 165 LYS A C 1
ATOM 1318 O O . LYS A 1 165 ? 1.458 -26.998 -27.423 1.00 73.69 165 LYS A O 1
ATOM 1323 N N . LYS A 1 166 ? -0.064 -25.401 -27.028 1.00 69.00 166 LYS A N 1
ATOM 1324 C CA . LYS A 1 166 ? -1.225 -26.299 -26.896 1.00 69.00 166 LYS A CA 1
ATOM 1325 C C . LYS A 1 166 ? -1.977 -26.536 -28.208 1.00 69.00 166 LYS A C 1
ATOM 1327 O O . LYS A 1 166 ? -2.863 -27.384 -28.226 1.00 69.00 166 LYS A O 1
ATOM 1332 N N . LYS A 1 167 ? -1.674 -25.804 -29.287 1.00 55.34 167 LYS A N 1
ATOM 1333 C CA . LYS A 1 167 ? -2.221 -26.118 -30.612 1.00 55.34 167 LYS A CA 1
ATOM 1334 C C . LYS A 1 167 ? -1.350 -27.218 -31.231 1.00 55.34 167 LYS A C 1
ATOM 1336 O O . LYS A 1 167 ? -0.178 -26.938 -31.475 1.00 55.34 167 LYS A O 1
ATOM 1341 N N . PRO A 1 168 ? -1.870 -28.438 -31.467 1.00 57.34 168 PRO A N 1
ATOM 1342 C CA . PRO A 1 168 ? -1.121 -29.441 -32.214 1.00 57.34 168 PRO A CA 1
ATOM 1343 C C . PRO A 1 168 ? -0.795 -28.878 -33.600 1.00 57.34 168 PRO A C 1
ATOM 1345 O O . PRO A 1 168 ? -1.620 -28.173 -34.194 1.00 57.34 168 PRO A O 1
ATOM 1348 N N . SER A 1 169 ? 0.416 -29.148 -34.090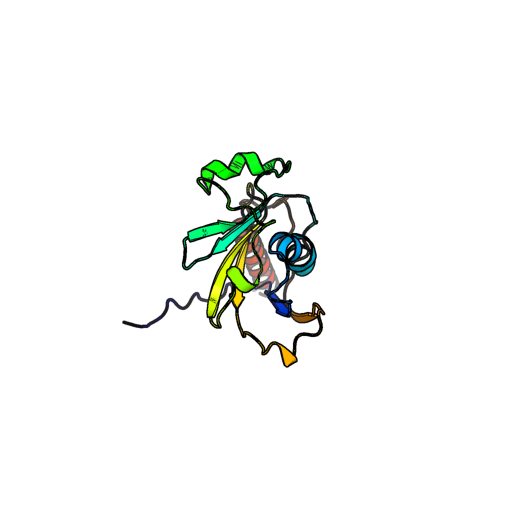 1.00 60.22 169 SER A N 1
ATOM 1349 C CA . SER A 1 169 ? 0.761 -28.890 -35.484 1.00 60.22 169 SER A CA 1
ATOM 1350 C C . SER A 1 169 ? -0.258 -29.620 -36.349 1.00 60.22 169 SER A C 1
ATOM 1352 O O . SER A 1 169 ? -0.424 -30.831 -36.224 1.00 60.22 169 SER A O 1
ATOM 1354 N N . LYS A 1 170 ? -0.994 -28.872 -37.173 1.00 56.81 170 LYS A N 1
ATOM 1355 C CA . LYS A 1 170 ? -1.743 -29.475 -38.271 1.00 56.81 170 LYS A CA 1
ATOM 1356 C C . LYS A 1 170 ? -0.696 -29.958 -39.274 1.00 56.81 170 LYS A C 1
ATOM 1358 O O . LYS A 1 170 ? -0.147 -29.125 -39.991 1.00 56.81 170 LYS A O 1
ATOM 1363 N N . GLU A 1 171 ? -0.357 -31.241 -39.201 1.00 50.44 171 GLU A N 1
ATOM 1364 C CA . GLU A 1 171 ? 0.199 -31.987 -40.336 1.00 50.44 171 GLU A CA 1
ATOM 1365 C C . GLU A 1 171 ? -0.899 -32.229 -41.375 1.00 50.44 171 GLU A C 1
ATOM 1367 O O . GLU A 1 171 ? -2.070 -32.429 -40.963 1.00 50.44 171 GLU A O 1
#

Radius of gyration: 18.32 Å; chains: 1; bounding box: 43×50×62 Å

InterPro domains:
  IPR012912 Plasmid pRiA4b, Orf3-like domain [PF07929] (12-158)
  IPR024047 MM3350-like superfamily [G3DSA:3.10.290.30] (5-170)
  IPR024047 MM3350-like superfamily [SSF159941] (14-141)

pLDDT: mean 89.49, std 13.05, range [38.16, 98.12]

Organism: NCBI:txid180227

Secondary structure (DSSP, 8-state):
-------PPPSS--EEEEE--TTSBHHHIIIIIIHHHHTPPTTSS-EEEEETTT-PEEE-TT---GGGGGHHHH-S--EETTS-BHHHHS-STT-EEEEEE-TTT-EEEEEE------GGG--S--EEEEEESPPPPGGGTT-SS-HHHHHHHHHHHHHHHHHHHTS----

Foldseek 3Di:
DPPPPPDPDAPDDWDWDKDADQQAQQVCCVQVPVCVSLPHDHLAWWKWKAFPVPRATATDQDRPHPLVVLCVVPDVGHDYSRVDGNCVRQVAFQGWIWIFTRSPQTAIDIDGRHDDDDPVPDPRDMDTPDTDDHADDPPLPPFPGGHPVSRSVVVVVVVVVVVVVPDPPPD